Protein AF-N9PRV3-F1 (afdb_monomer_lite)

pLDDT: mean 75.74, std 12.52, range [56.25, 96.06]

Structure (mmCIF, N/CA/C/O backbone):
data_AF-N9PRV3-F1
#
_entry.id   AF-N9PRV3-F1
#
loop_
_atom_site.group_PDB
_atom_site.id
_atom_site.type_symbol
_atom_site.label_atom_id
_atom_site.label_alt_id
_atom_site.label_comp_id
_atom_site.label_asym_id
_atom_site.label_entity_id
_atom_site.label_seq_id
_atom_site.pdbx_PDB_ins_code
_atom_site.Cartn_x
_atom_site.Cartn_y
_atom_site.Cartn_z
_atom_site.occupancy
_atom_site.B_iso_or_equiv
_atom_site.auth_seq_id
_atom_site.auth_comp_id
_atom_site.auth_asym_id
_atom_site.auth_atom_id
_atom_site.pdbx_PDB_model_num
ATOM 1 N N . MET A 1 1 ? 8.396 -22.891 -41.756 1.00 56.25 1 MET A N 1
ATOM 2 C CA . MET A 1 1 ? 8.125 -21.444 -41.916 1.00 56.25 1 MET A CA 1
ATOM 3 C C . MET A 1 1 ? 9.316 -20.670 -41.371 1.00 56.25 1 MET A C 1
ATOM 5 O O . MET A 1 1 ? 9.700 -20.916 -40.237 1.00 56.25 1 MET A O 1
ATOM 9 N N . LYS A 1 2 ? 9.958 -19.815 -42.179 1.00 59.34 2 LYS A N 1
ATOM 10 C CA . LYS A 1 2 ? 11.119 -19.028 -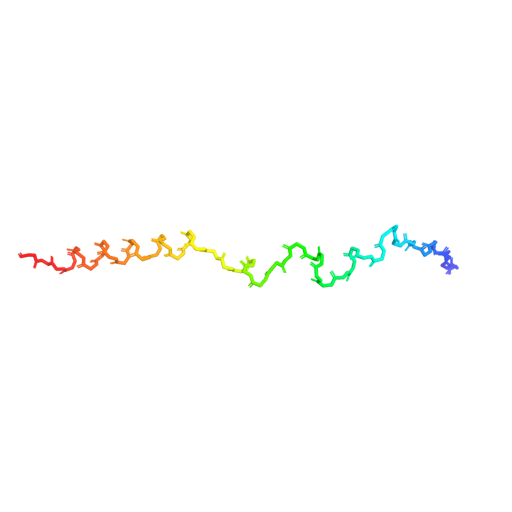41.730 1.00 59.34 2 LYS A CA 1
ATOM 11 C C . LYS A 1 2 ? 10.620 -17.881 -40.846 1.00 59.34 2 LYS A C 1
ATOM 13 O O . LYS A 1 2 ? 9.870 -17.033 -41.323 1.00 59.34 2 LYS A O 1
ATOM 18 N N . LEU A 1 3 ? 10.999 -17.879 -39.569 1.00 69.06 3 LEU A N 1
ATOM 19 C CA . LEU A 1 3 ? 10.695 -16.782 -38.650 1.00 69.06 3 LEU A CA 1
ATOM 20 C C . LEU A 1 3 ? 11.465 -15.541 -39.119 1.00 69.06 3 LEU A C 1
ATOM 22 O O . LEU A 1 3 ? 12.693 -15.560 -39.189 1.00 69.06 3 LEU A O 1
ATOM 26 N N . LYS A 1 4 ? 10.745 -14.479 -39.497 1.00 68.69 4 LYS A N 1
ATOM 27 C CA . LYS A 1 4 ? 11.360 -13.191 -39.840 1.00 68.69 4 LYS A CA 1
ATOM 28 C C . LYS A 1 4 ? 12.040 -12.641 -38.586 1.00 68.69 4 LYS A C 1
ATOM 30 O O . LYS A 1 4 ? 11.403 -12.516 -37.544 1.00 68.69 4 LYS A O 1
ATOM 35 N N . THR A 1 5 ? 13.321 -12.301 -38.690 1.00 73.69 5 THR A N 1
ATOM 36 C CA . THR A 1 5 ? 14.061 -11.608 -37.631 1.00 73.69 5 THR A CA 1
ATOM 37 C C . THR A 1 5 ? 13.391 -10.269 -37.345 1.00 73.69 5 THR A C 1
ATOM 39 O O . THR A 1 5 ? 13.408 -9.373 -38.189 1.00 73.69 5 THR A O 1
ATOM 42 N N . MET A 1 6 ? 12.773 -10.140 -36.171 1.00 67.31 6 MET A N 1
ATOM 43 C CA . MET A 1 6 ? 12.197 -8.871 -35.736 1.00 67.31 6 MET A CA 1
ATOM 44 C C . MET A 1 6 ? 13.316 -7.888 -35.361 1.00 67.31 6 MET A C 1
ATOM 46 O O . MET A 1 6 ? 14.328 -8.304 -34.790 1.00 67.31 6 MET A O 1
ATOM 50 N N . PRO A 1 7 ? 13.165 -6.587 -35.662 1.00 68.38 7 PRO A N 1
ATOM 51 C CA . PRO A 1 7 ? 14.151 -5.590 -35.275 1.00 68.38 7 PRO A CA 1
ATOM 52 C C . PRO A 1 7 ? 14.253 -5.527 -33.749 1.00 68.38 7 PRO A C 1
ATOM 54 O O . PRO A 1 7 ? 13.252 -5.389 -33.045 1.00 68.38 7 PRO A O 1
ATOM 57 N N . LYS A 1 8 ? 15.483 -5.621 -33.235 1.00 70.31 8 LYS A N 1
ATOM 58 C CA . LYS A 1 8 ? 15.781 -5.474 -31.809 1.00 70.31 8 LYS A CA 1
ATOM 59 C C . LYS A 1 8 ? 15.378 -4.057 -31.404 1.00 70.31 8 LYS A C 1
ATOM 61 O O . LYS A 1 8 ? 16.013 -3.094 -31.835 1.00 70.31 8 LYS A O 1
ATOM 66 N N . ILE A 1 9 ? 14.293 -3.928 -30.639 1.00 66.06 9 ILE A N 1
ATOM 67 C CA . ILE A 1 9 ? 13.811 -2.638 -30.142 1.00 66.06 9 ILE A CA 1
ATOM 68 C C . ILE A 1 9 ? 14.953 -2.035 -29.323 1.00 66.06 9 ILE A C 1
ATOM 70 O O . ILE A 1 9 ? 15.264 -2.502 -28.229 1.00 66.06 9 ILE A O 1
ATOM 74 N N . LYS A 1 10 ? 15.630 -1.026 -29.879 1.00 63.53 10 LYS A N 1
ATOM 75 C CA . LYS A 1 10 ? 16.613 -0.250 -29.129 1.00 63.53 10 LYS A CA 1
ATOM 76 C C . LYS A 1 10 ? 15.822 0.515 -28.077 1.00 63.53 10 LYS A C 1
ATOM 78 O O . LYS A 1 10 ? 15.016 1.377 -28.432 1.00 63.53 10 LYS A O 1
ATOM 83 N N . ALA A 1 11 ? 16.010 0.177 -26.803 1.00 64.19 11 ALA A N 1
ATOM 84 C CA . ALA A 1 11 ? 15.486 0.988 -25.716 1.00 64.19 11 ALA A CA 1
ATOM 85 C C . ALA A 1 11 ? 16.017 2.412 -25.928 1.00 6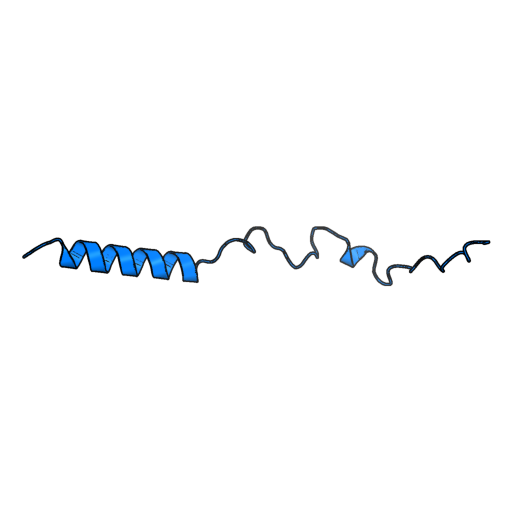4.19 11 ALA A C 1
ATOM 87 O O . ALA A 1 11 ? 17.223 2.641 -25.881 1.00 64.19 11 ALA A O 1
ATOM 88 N N . ARG A 1 12 ? 15.124 3.359 -26.248 1.00 67.25 12 ARG A N 1
ATOM 89 C CA . ARG A 1 12 ? 15.504 4.743 -26.586 1.00 67.25 12 ARG A CA 1
ATOM 90 C C . ARG A 1 12 ? 16.178 5.465 -25.409 1.00 67.25 12 ARG A C 1
ATOM 92 O O . ARG A 1 12 ? 16.813 6.488 -25.618 1.00 67.25 12 ARG A O 1
ATOM 99 N N . ASN A 1 13 ? 16.056 4.915 -24.199 1.00 70.38 13 ASN A N 1
ATOM 100 C CA . ASN A 1 13 ? 16.710 5.379 -22.986 1.00 70.38 13 ASN A CA 1
ATOM 101 C C . ASN A 1 13 ? 17.173 4.169 -22.142 1.00 70.38 13 ASN A C 1
ATOM 103 O O . ASN A 1 13 ? 16.326 3.503 -21.544 1.00 70.38 13 ASN A O 1
ATOM 107 N N . PRO A 1 14 ? 18.481 3.870 -22.060 1.00 69.31 14 PRO A N 1
ATOM 108 C CA . PRO A 1 14 ? 18.993 2.778 -21.229 1.00 69.31 14 PRO A CA 1
ATOM 109 C C . PRO A 1 14 ? 18.837 3.054 -19.726 1.00 69.31 14 PRO A C 1
ATOM 111 O O . PRO A 1 14 ? 18.746 2.119 -18.937 1.00 69.31 14 PRO A O 1
ATOM 114 N N . VAL A 1 15 ? 18.748 4.325 -19.322 1.00 65.31 15 VAL A N 1
ATOM 115 C CA . VAL A 1 15 ? 18.615 4.734 -17.916 1.00 65.31 15 VAL A CA 1
ATOM 116 C C . VAL A 1 15 ? 17.210 4.438 -17.386 1.00 65.31 15 VAL A C 1
ATOM 118 O O . VAL A 1 15 ? 17.051 4.200 -16.196 1.00 65.31 15 VAL A O 1
ATOM 121 N N . ALA A 1 16 ? 16.193 4.355 -18.252 1.00 64.31 16 ALA A N 1
ATOM 122 C CA . ALA A 1 16 ? 14.833 3.967 -17.856 1.00 64.31 16 ALA A CA 1
ATOM 123 C C . ALA A 1 16 ? 14.731 2.517 -17.339 1.00 64.31 16 ALA A C 1
ATOM 125 O O . ALA A 1 16 ? 13.743 2.171 -16.701 1.00 64.31 16 ALA A O 1
ATOM 126 N N . LEU A 1 17 ? 15.744 1.686 -17.613 1.00 66.88 17 LEU A N 1
ATOM 127 C CA . LEU A 1 17 ? 15.888 0.329 -17.077 1.00 66.88 17 LEU A CA 1
ATOM 128 C C . LEU A 1 17 ? 16.678 0.302 -15.758 1.00 66.88 17 LEU A C 1
ATOM 130 O O . LEU A 1 17 ? 16.896 -0.768 -15.193 1.00 66.88 17 LEU A O 1
ATOM 134 N N . SER A 1 18 ? 17.165 1.458 -15.294 1.00 72.75 18 SER A N 1
ATOM 135 C CA . SER A 1 18 ? 17.850 1.555 -14.012 1.00 72.75 18 SER A CA 1
ATOM 136 C C . SER A 1 18 ? 16.845 1.293 -12.891 1.00 72.75 18 SER A C 1
ATOM 138 O O . SER A 1 18 ? 15.820 1.980 -12.836 1.00 72.75 18 SER A O 1
ATOM 140 N N . PRO A 1 19 ? 17.159 0.394 -11.943 1.00 71.00 19 PRO A N 1
ATOM 141 C CA . PRO A 1 19 ? 16.352 0.190 -10.744 1.00 71.00 19 PRO A CA 1
ATOM 142 C C . PRO A 1 19 ? 16.061 1.483 -9.967 1.00 71.00 19 PRO A C 1
ATOM 144 O O . PRO A 1 19 ? 15.032 1.573 -9.312 1.00 71.00 19 PRO A O 1
ATOM 147 N N . LEU A 1 20 ? 16.928 2.499 -10.085 1.00 69.81 20 LEU A N 1
ATOM 148 C CA . LEU A 1 20 ? 16.762 3.820 -9.465 1.00 69.81 20 LEU A CA 1
ATOM 149 C C . LEU A 1 20 ? 15.689 4.696 -10.134 1.00 69.81 20 LEU A C 1
ATOM 151 O O . LEU A 1 20 ? 15.178 5.614 -9.500 1.00 69.81 20 LEU A O 1
ATOM 155 N N . LEU A 1 21 ? 15.376 4.454 -11.413 1.00 66.12 21 LEU A N 1
ATOM 156 C CA . LEU A 1 21 ? 14.352 5.186 -12.172 1.00 66.12 21 LEU A CA 1
ATOM 157 C C . LEU A 1 21 ? 13.046 4.404 -12.328 1.00 66.12 21 LEU A C 1
ATOM 159 O O . LEU A 1 21 ? 12.069 4.947 -12.855 1.00 66.12 21 LEU A O 1
ATOM 163 N N . HIS A 1 22 ? 12.995 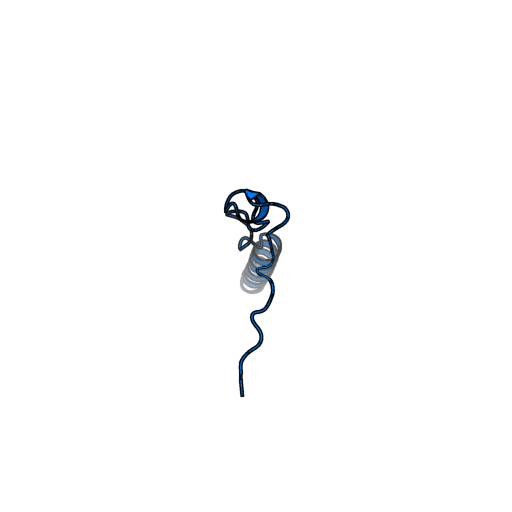3.150 -11.872 1.00 68.88 22 HIS A N 1
ATOM 164 C CA . HIS A 1 22 ? 11.723 2.467 -11.709 1.00 68.88 22 HIS A CA 1
ATOM 165 C C . HIS A 1 22 ? 10.879 3.290 -10.735 1.00 68.88 22 HIS A C 1
ATOM 167 O O . HIS A 1 22 ? 11.298 3.575 -9.618 1.00 68.88 22 HIS A O 1
ATOM 173 N N . LYS A 1 23 ? 9.670 3.675 -11.158 1.00 68.81 23 LYS A N 1
ATOM 174 C CA . LYS A 1 23 ? 8.720 4.432 -10.326 1.00 68.81 23 LYS A CA 1
ATOM 175 C C . LYS A 1 23 ? 8.274 3.681 -9.057 1.00 68.81 23 LYS A C 1
ATOM 177 O O . LYS A 1 23 ? 7.507 4.244 -8.289 1.00 68.81 23 LYS A O 1
ATOM 182 N N . GLY A 1 24 ? 8.802 2.479 -8.819 1.00 63.06 24 GLY A N 1
ATOM 183 C CA . GLY A 1 24 ? 8.649 1.703 -7.598 1.00 63.06 24 GLY A CA 1
ATOM 184 C C . GLY A 1 24 ? 9.686 2.037 -6.543 1.00 63.06 24 GLY A C 1
ATOM 185 O O . GLY A 1 24 ? 10.700 1.355 -6.434 1.00 63.06 24 GLY A O 1
ATOM 186 N N . GLY A 1 25 ? 9.427 3.083 -5.757 1.00 66.31 25 GLY A N 1
ATOM 187 C CA . GLY A 1 25 ? 10.207 3.363 -4.551 1.00 66.31 25 GLY A CA 1
ATOM 188 C C . GLY A 1 25 ? 10.045 2.261 -3.495 1.00 66.31 25 GLY A C 1
ATOM 189 O O . GLY A 1 25 ? 9.075 1.509 -3.519 1.00 66.31 25 GLY A O 1
ATOM 190 N N . VAL A 1 26 ? 10.956 2.213 -2.516 1.00 62.53 26 VAL A N 1
ATOM 191 C CA . VAL A 1 26 ? 10.906 1.312 -1.335 1.00 62.53 26 VAL A CA 1
ATOM 192 C C . VAL A 1 26 ? 9.529 1.318 -0.645 1.00 62.53 26 VAL A C 1
ATOM 194 O O . VAL A 1 26 ? 9.109 0.320 -0.069 1.00 62.53 26 VAL A O 1
ATOM 197 N N . HIS A 1 27 ? 8.796 2.424 -0.778 1.00 59.97 27 HIS A N 1
ATOM 198 C CA . HIS A 1 27 ? 7.487 2.658 -0.182 1.00 59.97 27 HIS A CA 1
ATOM 199 C C . HIS A 1 27 ? 6.304 2.468 -1.155 1.00 59.97 27 HIS A C 1
ATOM 201 O O . HIS A 1 27 ? 5.185 2.836 -0.813 1.00 59.97 27 HIS A O 1
ATOM 207 N N . GLU A 1 28 ? 6.479 1.905 -2.360 1.00 64.00 28 GLU A N 1
ATOM 208 C CA . GLU A 1 28 ? 5.340 1.669 -3.276 1.00 64.00 28 GLU A CA 1
ATOM 209 C C . GLU A 1 28 ? 4.289 0.722 -2.677 1.00 64.00 28 GLU A C 1
ATOM 211 O O . GLU A 1 28 ? 3.085 0.845 -2.924 1.00 64.00 28 GLU A O 1
ATOM 216 N N . THR A 1 29 ? 4.739 -0.220 -1.851 1.00 69.81 29 THR A N 1
ATOM 217 C CA . THR A 1 29 ? 3.873 -1.145 -1.119 1.00 69.81 29 THR A CA 1
ATOM 218 C C . THR A 1 29 ? 3.268 -0.523 0.134 1.00 69.81 29 THR A C 1
ATOM 220 O O . THR A 1 29 ? 2.284 -1.047 0.665 1.00 69.81 29 THR A O 1
ATOM 223 N N . GLU A 1 30 ? 3.818 0.592 0.613 1.00 72.88 30 GLU A N 1
ATOM 224 C C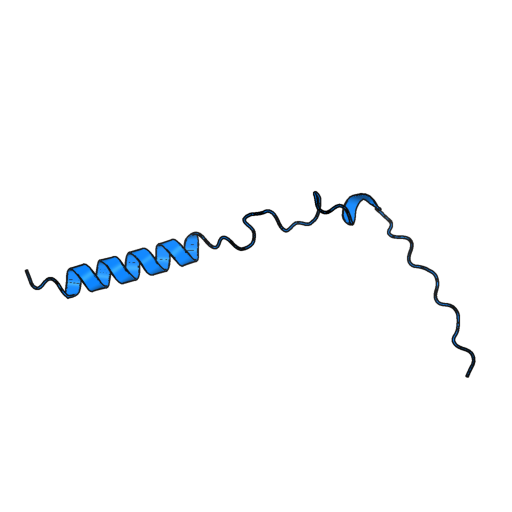A . GLU A 1 30 ? 3.291 1.283 1.776 1.00 72.88 30 GLU A CA 1
ATOM 225 C C . GLU A 1 30 ? 2.026 2.033 1.377 1.00 72.88 30 GLU A C 1
ATOM 227 O O . GLU A 1 30 ? 2.027 3.036 0.665 1.00 72.88 30 GLU A O 1
ATOM 232 N N . LYS A 1 31 ? 0.891 1.520 1.849 1.00 79.75 31 LYS A N 1
ATOM 233 C CA . LYS A 1 31 ? -0.417 2.157 1.696 1.00 79.75 31 LYS A CA 1
ATOM 234 C C . LYS A 1 31 ? -0.817 2.786 3.035 1.00 79.75 31 LYS A C 1
ATOM 236 O O . LYS A 1 31 ? -1.725 2.262 3.686 1.00 79.75 31 LYS A O 1
ATOM 241 N N . PRO A 1 32 ? -0.213 3.915 3.458 1.00 84.81 32 PRO A N 1
ATOM 242 C CA . PRO A 1 32 ? -0.438 4.499 4.787 1.00 84.81 32 PRO A CA 1
ATOM 243 C C . PRO A 1 32 ? -1.914 4.825 5.035 1.00 84.81 32 PRO A C 1
ATOM 245 O O . PRO A 1 32 ? -2.450 4.601 6.115 1.00 84.81 32 PRO A O 1
ATOM 248 N N . ARG A 1 33 ? -2.641 5.240 3.989 1.00 87.56 33 ARG A N 1
ATOM 249 C CA . ARG A 1 33 ? -4.093 5.477 4.062 1.00 87.56 33 ARG A CA 1
ATOM 250 C C . ARG A 1 33 ? -4.898 4.221 4.409 1.00 87.56 33 ARG A C 1
ATOM 252 O O . ARG A 1 33 ? -5.933 4.327 5.064 1.00 87.56 33 ARG A O 1
ATOM 259 N N . VAL A 1 34 ? -4.459 3.045 3.951 1.00 88.88 34 VAL A N 1
ATOM 260 C CA . VAL A 1 34 ? -5.102 1.764 4.283 1.00 88.88 34 VAL A CA 1
ATOM 261 C C . VAL A 1 34 ? -4.843 1.417 5.743 1.00 88.88 34 VAL A C 1
ATOM 263 O O . VAL A 1 34 ? -5.786 1.005 6.418 1.00 88.88 34 VAL A O 1
ATOM 266 N N . GLN A 1 35 ? -3.619 1.643 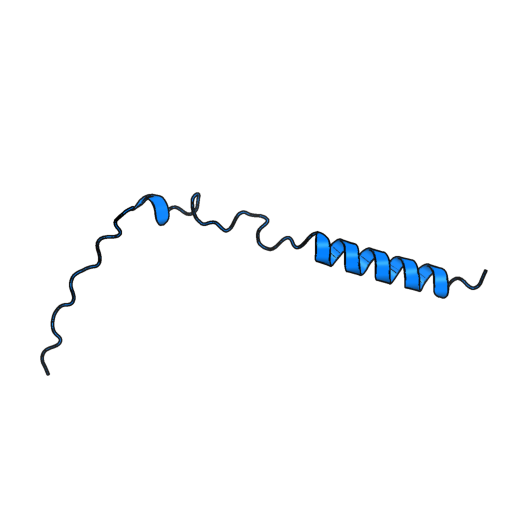6.230 1.00 89.19 35 GLN A N 1
ATOM 267 C CA . GLN A 1 35 ? -3.270 1.434 7.634 1.00 89.19 35 GLN A CA 1
ATOM 268 C C . GLN A 1 35 ? -4.113 2.331 8.549 1.00 89.19 35 GLN A C 1
ATOM 270 O O . GLN A 1 35 ? -4.895 1.817 9.340 1.00 89.19 35 GLN A O 1
ATOM 275 N N . HIS A 1 36 ? -4.130 3.645 8.302 1.00 94.94 36 HIS A N 1
ATOM 276 C CA . HIS A 1 36 ? -4.935 4.588 9.091 1.00 94.94 36 HIS A CA 1
ATOM 277 C C . HIS A 1 36 ? -6.433 4.244 9.103 1.00 94.94 36 HIS A C 1
ATOM 279 O O . HIS A 1 36 ? -7.147 4.510 10.072 1.00 94.94 36 HIS A O 1
ATOM 285 N N . ARG A 1 37 ? -6.963 3.676 8.008 1.00 95.94 37 ARG A N 1
ATOM 286 C CA . ARG A 1 37 ? -8.362 3.228 7.963 1.00 95.94 37 ARG A CA 1
ATOM 287 C C . ARG A 1 37 ? -8.607 2.061 8.920 1.00 95.94 37 ARG A C 1
ATOM 289 O O . ARG A 1 37 ? -9.645 2.064 9.579 1.00 95.94 37 ARG A O 1
ATOM 296 N N . ARG A 1 38 ? -7.687 1.093 8.977 1.00 94.75 38 ARG A N 1
ATOM 297 C CA . ARG A 1 38 ? -7.764 -0.055 9.892 1.00 94.75 38 ARG A CA 1
ATOM 298 C C . ARG A 1 38 ? -7.678 0.405 11.342 1.00 94.75 38 ARG A C 1
ATOM 300 O O . ARG A 1 38 ? -8.587 0.085 12.101 1.00 94.75 38 ARG A O 1
ATOM 307 N N . ASP A 1 39 ? -6.703 1.249 11.668 1.00 95.62 39 ASP A N 1
ATOM 308 C CA . ASP A 1 39 ? -6.483 1.740 13.035 1.00 95.62 39 ASP A CA 1
ATOM 309 C C . ASP A 1 39 ? -7.727 2.467 13.575 1.00 95.62 39 ASP A C 1
ATOM 311 O O . ASP A 1 39 ? -8.196 2.205 14.681 1.00 95.62 39 ASP A O 1
ATOM 315 N N . ARG A 1 40 ? -8.357 3.324 12.753 1.00 96.06 40 ARG A N 1
ATOM 316 C CA . ARG A 1 40 ? -9.615 3.997 13.131 1.00 96.06 40 ARG A CA 1
ATOM 317 C C . ARG A 1 40 ? -10.771 3.026 13.347 1.00 96.06 40 ARG A C 1
ATOM 319 O O . ARG A 1 40 ? -11.601 3.247 14.228 1.00 96.06 40 ARG A O 1
ATOM 326 N N . GLN A 1 41 ? -10.876 1.991 12.516 1.00 95.69 41 GLN A N 1
ATOM 327 C CA . GLN A 1 41 ? -11.929 0.989 12.654 1.00 95.69 41 GLN A CA 1
ATOM 328 C C . GLN A 1 41 ? -11.739 0.169 13.933 1.00 95.69 41 GLN A C 1
ATOM 330 O O . GLN A 1 41 ? -12.721 -0.093 14.626 1.00 95.69 41 GLN A O 1
ATOM 335 N N . GLU A 1 42 ? -10.501 -0.202 14.246 1.00 95.00 42 GLU A N 1
ATOM 336 C CA . GLU A 1 42 ? -10.147 -0.922 15.463 1.00 95.00 42 GLU A CA 1
ATOM 337 C C . GLU A 1 42 ? -10.428 -0.081 16.710 1.00 95.00 42 GLU A C 1
ATOM 339 O O . GLU A 1 42 ? -11.183 -0.526 17.574 1.00 95.00 42 GLU A O 1
ATOM 344 N N . ALA A 1 43 ? -9.951 1.166 16.754 1.00 94.50 43 ALA A N 1
ATOM 345 C CA . ALA A 1 43 ? -10.223 2.088 17.856 1.00 94.50 43 ALA A CA 1
ATOM 346 C C . ALA A 1 43 ? -11.733 2.281 18.080 1.00 94.50 43 ALA A C 1
ATOM 348 O O . ALA A 1 43 ? -12.224 2.197 19.203 1.00 94.50 43 ALA A O 1
ATOM 349 N N . LYS A 1 44 ? -12.515 2.445 17.002 1.00 94.50 44 LYS A N 1
ATOM 350 C CA . LYS A 1 44 ? -13.982 2.533 17.092 1.00 94.50 44 LYS A CA 1
ATOM 351 C C . LYS A 1 44 ? -14.609 1.263 17.674 1.00 94.50 44 LYS A C 1
ATOM 353 O O . LYS A 1 44 ? -15.599 1.354 18.394 1.00 94.50 44 LYS A O 1
ATOM 358 N N . GLN A 1 45 ? -14.090 0.083 17.336 1.00 91.31 45 GLN A N 1
ATOM 359 C CA . GLN A 1 45 ? -14.583 -1.172 17.904 1.00 91.31 45 GLN A CA 1
ATOM 360 C C . GLN A 1 45 ? -14.208 -1.312 19.378 1.00 91.31 45 GLN A C 1
ATOM 362 O O . GLN A 1 45 ? -15.055 -1.733 20.159 1.00 91.31 45 GLN A O 1
ATOM 367 N N . GLN A 1 46 ? -12.984 -0.948 19.762 1.00 90.62 46 GLN A N 1
ATOM 368 C CA . GLN A 1 46 ? -12.538 -0.966 21.157 1.00 90.62 46 GLN A CA 1
ATOM 369 C C . GLN A 1 46 ? -13.411 -0.050 22.023 1.00 90.62 46 GLN A C 1
ATOM 371 O O . GLN A 1 46 ? -13.963 -0.512 23.017 1.00 90.62 46 GLN A O 1
ATOM 376 N N . LEU A 1 47 ? -13.660 1.184 21.568 1.00 88.81 47 LEU A N 1
ATOM 377 C CA . LEU A 1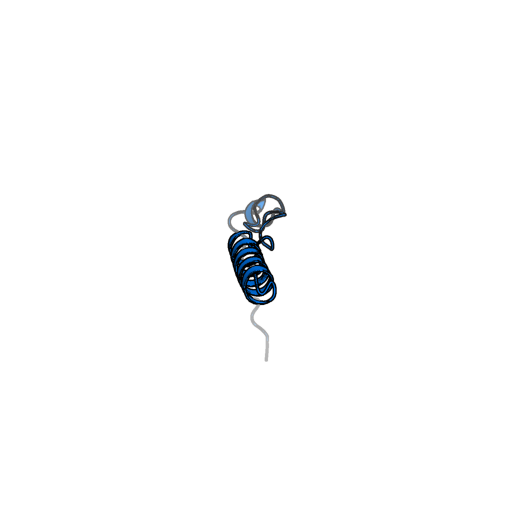 47 ? -14.551 2.133 22.248 1.00 88.81 47 LEU A CA 1
ATOM 378 C C . LEU A 1 47 ? -15.996 1.631 22.365 1.00 88.81 47 LEU A C 1
ATOM 380 O O . LEU A 1 47 ? -16.673 1.940 23.332 1.00 88.81 47 LEU A O 1
ATOM 384 N N . LYS A 1 48 ? -16.488 0.856 21.391 1.00 87.19 48 LYS A N 1
ATOM 385 C CA . LYS A 1 48 ? -17.823 0.238 21.472 1.00 87.19 48 LYS A CA 1
ATOM 386 C C . LYS A 1 48 ? -17.883 -0.954 22.427 1.00 87.19 48 LYS A C 1
ATOM 388 O O . LYS A 1 48 ? -18.951 -1.246 22.950 1.00 87.19 48 LYS A O 1
ATOM 393 N N . LYS A 1 49 ? -16.779 -1.694 22.562 1.00 85.75 49 LYS A N 1
ATOM 394 C CA . LYS A 1 49 ? -16.675 -2.865 23.445 1.00 85.75 49 LYS A CA 1
ATOM 395 C C . LYS A 1 49 ? -16.486 -2.459 24.900 1.00 85.75 49 LYS A C 1
ATOM 397 O O . LYS A 1 49 ? -16.955 -3.175 25.778 1.00 85.75 49 LYS A O 1
ATOM 402 N N . GLN A 1 50 ? -15.818 -1.335 25.149 1.00 78.25 50 GLN A N 1
ATOM 403 C CA . GLN A 1 50 ? -15.866 -0.676 26.445 1.00 78.25 50 GLN A CA 1
ATOM 404 C C . GLN A 1 50 ? -17.272 -0.101 26.629 1.00 78.25 50 GLN A C 1
ATOM 406 O O . GLN A 1 50 ? -17.560 1.032 26.258 1.00 78.25 50 GLN A O 1
ATOM 411 N N . ILE A 1 51 ? -18.169 -0.934 27.157 1.00 64.50 51 ILE A N 1
ATOM 412 C CA . ILE A 1 51 ? -19.354 -0.455 27.863 1.00 64.50 51 ILE A CA 1
ATOM 413 C C . ILE A 1 51 ? -18.807 0.437 28.980 1.00 64.50 51 ILE A C 1
ATOM 415 O O . ILE A 1 51 ? -18.031 -0.040 29.809 1.00 64.50 51 ILE A O 1
ATOM 419 N N . TRP A 1 52 ? -19.114 1.728 28.898 1.00 58.66 52 TRP A N 1
ATOM 420 C CA . TRP A 1 52 ? -18.802 2.699 29.941 1.00 58.66 52 TRP A CA 1
ATOM 421 C C . TRP A 1 52 ? -19.605 2.381 31.203 1.00 58.66 52 TRP A C 1
ATOM 423 O O . TRP A 1 52 ? -20.801 2.040 31.048 1.00 58.66 52 TRP A O 1
#

Foldseek 3Di:
DDDPDDPDPDPPDPCCVPPVNPPDDPCPVPPVVVVVVVVVVVVVVVVVVPPD

Radius of gyration: 24.91 Å; chains: 1; bounding box: 38×27×72 Å

Secondary structure (DSSP, 8-state):
-PPP-------S-GGGGSTTTSS--TTTT--HHHHHHHHHHHHHHHHHHS--

Sequence (52 aa):
MKLKTMPKIKARNPVALSPLLHKGGVHETEKPRVQHRRDRQEAKQQLKKQIW

Organism: NCBI:txid280147